Protein AF-A7IBQ9-F1 (afdb_monomer_lite)

Structure (mmCIF, N/CA/C/O backbone):
data_AF-A7IBQ9-F1
#
_entry.id   AF-A7IBQ9-F1
#
loop_
_atom_site.group_PDB
_atom_site.id
_atom_site.type_symbol
_atom_site.label_atom_id
_atom_site.label_alt_id
_atom_site.label_comp_id
_atom_site.label_asym_id
_atom_site.label_entity_id
_atom_site.label_seq_id
_atom_site.pdbx_PDB_ins_code
_atom_site.Cartn_x
_atom_site.Cartn_y
_atom_site.Cartn_z
_atom_site.occupancy
_atom_site.B_iso_or_equiv
_atom_site.auth_seq_id
_atom_site.auth_comp_id
_atom_site.auth_asym_id
_atom_site.auth_atom_id
_atom_site.pdbx_PDB_model_num
ATOM 1 N N . MET A 1 1 ? 48.122 -5.321 -41.536 1.00 44.50 1 MET A N 1
ATOM 2 C CA . MET A 1 1 ? 48.144 -4.633 -40.229 1.00 44.50 1 MET A CA 1
ATOM 3 C C . MET A 1 1 ? 46.716 -4.186 -39.978 1.00 44.50 1 MET A C 1
ATOM 5 O O . MET A 1 1 ? 46.151 -3.542 -40.849 1.00 44.50 1 MET A O 1
ATOM 9 N N . ASP A 1 2 ? 46.126 -4.739 -38.922 1.00 44.38 2 ASP A N 1
ATOM 10 C CA . ASP A 1 2 ? 44.748 -5.237 -38.768 1.00 44.38 2 ASP A CA 1
ATOM 11 C C . ASP A 1 2 ? 43.570 -4.507 -39.445 1.00 44.38 2 ASP A C 1
ATOM 13 O O . ASP A 1 2 ? 43.235 -3.382 -39.068 1.00 44.38 2 ASP A O 1
ATOM 17 N N . PRO A 1 3 ? 42.835 -5.186 -40.353 1.00 57.09 3 PRO A N 1
ATOM 18 C CA . PRO A 1 3 ? 41.491 -4.785 -40.721 1.00 57.09 3 PRO A CA 1
ATOM 19 C C . PRO A 1 3 ? 40.514 -5.383 -39.701 1.00 57.09 3 PRO A C 1
ATOM 21 O O . PRO A 1 3 ? 40.408 -6.597 -39.575 1.00 57.09 3 PRO A O 1
ATOM 24 N N . LEU A 1 4 ? 39.765 -4.533 -39.000 1.00 60.59 4 LEU A N 1
ATOM 25 C CA . LEU A 1 4 ? 38.590 -4.942 -38.224 1.00 60.59 4 LEU A CA 1
ATOM 26 C C . LEU A 1 4 ? 38.891 -5.965 -37.110 1.00 60.59 4 LEU A C 1
ATOM 28 O O . LEU A 1 4 ? 38.567 -7.147 -37.216 1.00 60.59 4 LEU A O 1
ATOM 32 N N . ASN A 1 5 ? 39.341 -5.480 -35.949 1.00 50.34 5 ASN A N 1
ATOM 33 C CA . ASN A 1 5 ? 39.143 -6.188 -34.676 1.00 50.34 5 ASN A CA 1
ATOM 34 C C . ASN A 1 5 ? 37.650 -6.126 -34.266 1.00 50.34 5 ASN A C 1
ATOM 36 O O . ASN A 1 5 ? 37.269 -5.581 -33.233 1.00 50.34 5 ASN A O 1
ATOM 40 N N . GLY A 1 6 ? 36.782 -6.588 -35.169 1.00 57.09 6 GLY A N 1
ATOM 41 C CA . GLY A 1 6 ? 35.335 -6.484 -35.134 1.00 57.09 6 GLY A CA 1
ATOM 42 C C . GLY A 1 6 ? 34.716 -7.800 -34.703 1.00 57.09 6 GLY A C 1
ATOM 43 O O . GLY A 1 6 ? 34.152 -8.525 -35.517 1.00 57.09 6 GLY A O 1
ATOM 44 N N . ARG A 1 7 ? 34.736 -8.089 -33.401 1.00 61.66 7 ARG A N 1
ATOM 45 C CA . ARG A 1 7 ? 33.701 -8.954 -32.820 1.00 61.66 7 ARG A CA 1
ATOM 46 C C . ARG A 1 7 ? 32.434 -8.117 -32.647 1.00 61.66 7 ARG A C 1
ATOM 48 O O . ARG A 1 7 ? 32.064 -7.746 -31.539 1.00 61.66 7 ARG A O 1
ATOM 55 N N . GLY A 1 8 ? 31.816 -7.759 -33.774 1.00 65.25 8 GLY A N 1
ATOM 56 C CA . GLY A 1 8 ? 30.496 -7.144 -33.790 1.00 65.25 8 GLY A CA 1
ATOM 57 C C . GLY A 1 8 ? 29.511 -8.100 -33.131 1.00 65.25 8 GLY A C 1
ATOM 58 O O . GLY A 1 8 ? 29.434 -9.270 -33.508 1.00 65.25 8 GLY A O 1
ATOM 59 N N . PHE A 1 9 ? 28.799 -7.623 -32.114 1.00 71.69 9 PHE A N 1
ATOM 60 C CA . PHE A 1 9 ? 27.733 -8.400 -31.496 1.00 71.69 9 PHE A CA 1
ATOM 61 C C . PHE A 1 9 ? 26.733 -8.803 -32.595 1.00 71.69 9 PHE A C 1
ATOM 63 O O . PHE A 1 9 ? 26.323 -7.936 -33.374 1.00 71.69 9 PHE A O 1
ATOM 70 N N . PRO A 1 10 ? 26.353 -10.087 -32.718 1.00 87.06 10 PRO A N 1
ATOM 71 C CA . PRO A 1 10 ? 25.441 -10.500 -33.773 1.00 87.06 10 PRO A CA 1
ATOM 72 C C . PRO A 1 10 ? 24.118 -9.749 -33.614 1.00 87.06 10 PRO A C 1
ATOM 74 O O . PRO A 1 10 ? 23.557 -9.740 -32.519 1.00 87.06 10 PRO A O 1
ATOM 77 N N . LEU A 1 11 ? 23.581 -9.174 -34.697 1.00 80.00 11 LEU A N 1
ATOM 78 C CA . LEU A 1 11 ? 22.318 -8.422 -34.658 1.00 80.00 11 LEU A CA 1
ATOM 79 C C . LEU A 1 11 ? 21.188 -9.258 -34.023 1.00 80.00 11 LEU A C 1
ATOM 81 O O . LEU A 1 11 ? 20.440 -8.768 -33.188 1.00 80.00 11 LEU A O 1
ATOM 85 N N . ARG A 1 12 ? 21.141 -10.565 -34.321 1.00 86.62 12 ARG A N 1
ATOM 86 C CA . ARG A 1 12 ? 20.205 -11.523 -33.700 1.00 86.62 12 ARG A CA 1
ATOM 87 C C . ARG A 1 12 ? 20.360 -11.635 -32.178 1.00 86.62 12 ARG A C 1
ATOM 89 O O . ARG A 1 12 ? 19.365 -11.776 -31.480 1.00 86.62 12 ARG A O 1
ATOM 96 N N . LEU A 1 13 ? 21.590 -11.571 -31.671 1.00 86.81 13 LEU A N 1
ATOM 97 C CA . LEU A 1 13 ? 21.883 -11.656 -30.239 1.00 86.81 13 LEU A CA 1
ATOM 98 C C . LEU A 1 13 ? 21.549 -10.336 -29.527 1.00 86.81 13 LEU A C 1
ATOM 100 O O . LEU A 1 13 ? 21.067 -10.353 -28.400 1.00 86.81 13 LEU A O 1
ATOM 104 N N . PHE A 1 14 ? 21.742 -9.203 -30.207 1.00 84.81 14 PHE A N 1
ATOM 105 C CA . PHE A 1 14 ? 21.322 -7.886 -29.726 1.00 84.81 14 PHE A CA 1
ATOM 106 C C . PHE A 1 14 ? 19.791 -7.755 -29.647 1.00 84.81 14 PHE A C 1
ATOM 108 O O . PHE A 1 14 ? 19.277 -7.326 -28.617 1.00 84.81 14 PHE A O 1
ATOM 115 N N . LEU A 1 15 ? 19.053 -8.192 -30.677 1.00 85.81 15 LEU A N 1
ATOM 116 C CA . LEU A 1 15 ? 17.583 -8.222 -30.637 1.00 85.81 15 LEU A CA 1
ATOM 117 C C . LEU A 1 15 ? 17.058 -9.132 -29.513 1.00 85.81 15 LEU A C 1
ATOM 119 O O . LEU A 1 15 ? 16.217 -8.698 -28.732 1.00 85.81 15 LEU A O 1
ATOM 123 N N . ALA A 1 16 ? 17.601 -10.346 -29.364 1.00 89.31 16 ALA A N 1
ATOM 124 C CA . ALA A 1 16 ? 17.206 -1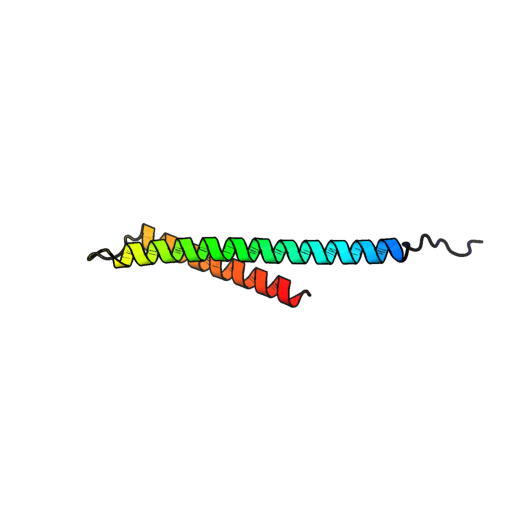1.256 -28.283 1.00 89.31 16 ALA A CA 1
ATOM 125 C C . ALA A 1 16 ? 17.491 -10.678 -26.881 1.00 89.31 16 ALA A C 1
ATOM 127 O O . ALA A 1 16 ? 16.707 -10.872 -25.952 1.00 89.31 16 ALA A O 1
ATOM 128 N N . PHE A 1 17 ? 18.595 -9.941 -26.719 1.00 84.44 17 PHE A N 1
ATOM 129 C CA . PHE A 1 17 ? 18.910 -9.239 -25.475 1.00 84.44 17 PHE A CA 1
ATOM 130 C C . PHE A 1 17 ? 17.902 -8.124 -25.161 1.00 84.44 17 PHE A C 1
ATOM 132 O O . PHE A 1 17 ? 17.480 -7.988 -24.011 1.00 84.44 17 PHE A O 1
ATOM 139 N N . LEU A 1 18 ? 17.486 -7.346 -26.165 1.00 85.56 18 LEU A N 1
ATOM 140 C CA . LEU A 1 18 ? 16.456 -6.322 -25.988 1.00 85.56 18 LEU A CA 1
ATOM 141 C C . LEU A 1 18 ? 15.108 -6.942 -25.609 1.00 85.56 18 LEU A C 1
ATOM 143 O O . LEU A 1 18 ? 14.512 -6.511 -24.628 1.00 85.56 18 LEU A O 1
ATOM 147 N N . GLU A 1 19 ? 14.674 -7.999 -26.298 1.00 87.50 19 GLU A N 1
ATOM 148 C CA . GLU A 1 19 ? 13.445 -8.727 -25.951 1.00 87.50 19 GLU A CA 1
ATOM 149 C C . GLU A 1 19 ? 13.478 -9.275 -24.519 1.00 87.50 19 GLU A C 1
ATOM 151 O O . GLU A 1 19 ? 12.487 -9.191 -23.791 1.00 87.50 19 GLU A O 1
ATOM 156 N N . PHE A 1 20 ? 14.623 -9.817 -24.090 1.00 87.69 20 PHE A N 1
ATOM 157 C CA . PHE A 1 20 ? 14.812 -10.276 -22.717 1.00 87.69 20 PHE A CA 1
ATOM 158 C C . PHE A 1 20 ? 14.676 -9.127 -21.712 1.00 87.69 20 PHE A C 1
ATOM 160 O O . PHE A 1 20 ? 13.942 -9.258 -20.732 1.00 87.69 20 PHE A O 1
ATOM 167 N N . LYS A 1 21 ? 15.327 -7.982 -21.965 1.00 82.19 21 LYS A N 1
ATOM 168 C CA . LYS A 1 21 ? 15.191 -6.791 -21.115 1.00 82.19 21 LYS A CA 1
ATOM 169 C C . LYS A 1 21 ? 13.742 -6.316 -21.029 1.00 82.19 21 LYS A C 1
ATOM 171 O O . LYS A 1 21 ? 13.281 -6.020 -19.931 1.00 82.19 21 LYS A O 1
ATOM 176 N N . THR A 1 22 ? 13.022 -6.282 -22.149 1.00 85.50 22 THR A N 1
ATOM 177 C CA . THR A 1 22 ? 11.609 -5.886 -22.175 1.00 85.50 22 THR A CA 1
ATOM 178 C C . THR A 1 22 ? 10.748 -6.835 -21.343 1.00 85.50 22 THR A C 1
ATOM 180 O O . THR A 1 22 ? 9.947 -6.371 -20.537 1.00 85.50 22 THR A O 1
ATOM 183 N N . LYS A 1 23 ? 10.951 -8.156 -21.454 1.00 84.75 23 LYS A N 1
ATOM 184 C CA . LYS A 1 23 ? 10.230 -9.144 -20.631 1.00 84.75 23 LYS A CA 1
ATOM 185 C C . LYS A 1 23 ? 10.513 -8.990 -19.137 1.00 84.75 23 LYS A C 1
ATOM 187 O O . LYS A 1 23 ? 9.596 -9.105 -18.334 1.00 84.75 23 LYS A O 1
ATOM 192 N N . MET A 1 24 ? 11.760 -8.718 -18.755 1.00 82.31 24 MET A N 1
ATOM 193 C CA . MET A 1 24 ? 12.116 -8.495 -17.348 1.00 82.31 24 MET A CA 1
ATOM 194 C C . MET A 1 24 ? 11.486 -7.216 -16.786 1.00 82.31 24 MET A C 1
ATOM 196 O O . MET A 1 24 ? 10.969 -7.245 -15.676 1.00 82.31 24 MET A O 1
ATOM 200 N N . ALA A 1 25 ? 11.452 -6.127 -17.560 1.00 81.44 25 ALA A N 1
ATOM 201 C CA . ALA A 1 25 ? 10.764 -4.897 -17.159 1.00 81.44 25 ALA A CA 1
ATOM 202 C C . ALA A 1 25 ? 9.237 -5.086 -17.049 1.00 81.44 25 ALA A C 1
ATOM 204 O O . ALA A 1 25 ? 8.596 -4.510 -16.172 1.00 81.44 25 ALA A O 1
ATOM 205 N N . GLN A 1 26 ? 8.644 -5.916 -17.916 1.00 81.75 26 GLN A N 1
ATOM 206 C CA . GLN A 1 26 ? 7.235 -6.323 -17.823 1.00 81.7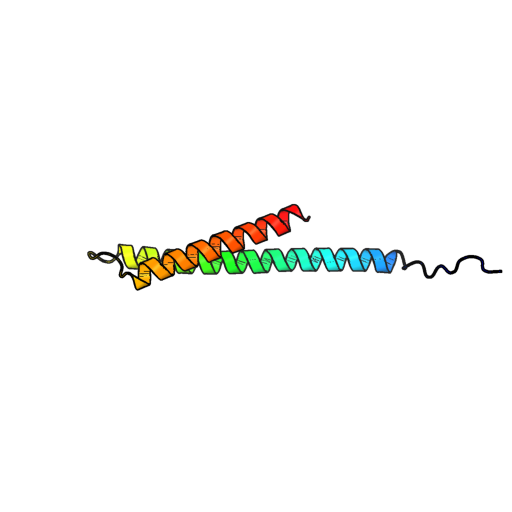5 26 GLN A CA 1
ATOM 207 C C . GLN A 1 26 ? 6.949 -7.138 -16.564 1.00 81.75 26 GLN A C 1
ATOM 209 O O . GLN A 1 26 ? 5.969 -6.873 -15.872 1.00 81.75 26 GLN A O 1
ATOM 214 N N . GLN A 1 27 ? 7.827 -8.087 -16.238 1.00 87.12 27 GLN A N 1
ATOM 215 C CA . GLN A 1 27 ? 7.693 -8.886 -15.026 1.00 87.12 27 GLN A CA 1
ATOM 216 C C . GLN A 1 27 ? 7.821 -8.026 -13.763 1.00 87.12 27 GLN A C 1
ATOM 218 O O . GLN A 1 27 ? 7.007 -8.163 -12.857 1.00 87.12 27 GLN A O 1
ATOM 223 N N . ALA A 1 28 ? 8.788 -7.105 -13.724 1.00 86.75 28 ALA A N 1
ATOM 224 C CA . ALA A 1 28 ? 8.992 -6.218 -12.582 1.00 86.75 28 ALA A CA 1
ATOM 225 C C . ALA A 1 28 ? 7.761 -5.341 -12.294 1.00 86.75 28 ALA A C 1
ATOM 227 O O . ALA A 1 28 ? 7.333 -5.241 -11.147 1.00 86.75 28 ALA A O 1
ATOM 228 N N . GLU A 1 29 ? 7.141 -4.757 -13.321 1.00 90.12 29 GLU A N 1
ATOM 229 C CA . GLU A 1 29 ? 5.905 -3.981 -13.149 1.00 90.12 29 GLU A CA 1
ATOM 230 C C . GLU A 1 29 ? 4.740 -4.853 -12.654 1.00 90.12 29 GLU A C 1
ATOM 232 O O . GLU A 1 29 ? 4.003 -4.440 -11.758 1.00 90.12 29 GLU A O 1
ATOM 237 N N . ALA A 1 30 ? 4.588 -6.072 -13.184 1.00 91.69 30 ALA A N 1
ATOM 238 C CA . ALA A 1 30 ? 3.554 -7.001 -12.730 1.00 91.69 30 ALA A CA 1
ATOM 239 C C . ALA A 1 30 ? 3.741 -7.387 -11.250 1.00 91.69 30 ALA A C 1
ATOM 241 O O . ALA A 1 30 ? 2.776 -7.405 -10.479 1.00 91.69 30 ALA A O 1
ATOM 242 N N . ASP A 1 31 ? 4.984 -7.634 -10.833 1.00 95.19 31 ASP A N 1
ATOM 243 C CA . ASP A 1 31 ? 5.321 -7.961 -9.447 1.00 95.19 31 ASP A CA 1
ATOM 244 C C . ASP A 1 31 ? 5.045 -6.774 -8.507 1.00 95.19 31 ASP A C 1
ATOM 246 O O . ASP A 1 31 ? 4.472 -6.955 -7.425 1.00 95.19 31 ASP A O 1
ATOM 250 N N . LEU A 1 32 ? 5.391 -5.551 -8.929 1.00 96.94 32 LEU A N 1
ATOM 251 C CA . LEU A 1 32 ? 5.109 -4.321 -8.184 1.00 96.94 32 LEU A CA 1
ATOM 252 C C . LEU A 1 32 ? 3.602 -4.057 -8.066 1.00 96.94 32 LEU A C 1
ATOM 254 O O . LEU A 1 32 ? 3.121 -3.739 -6.978 1.00 96.94 32 LEU A O 1
ATOM 258 N N . SER A 1 33 ? 2.839 -4.247 -9.144 1.00 97.06 33 SER A N 1
ATOM 259 C CA . SER A 1 33 ? 1.376 -4.127 -9.127 1.00 97.06 33 SER A CA 1
ATOM 260 C C . SER A 1 33 ? 0.744 -5.137 -8.162 1.00 97.06 33 SER A C 1
ATOM 262 O O . SER A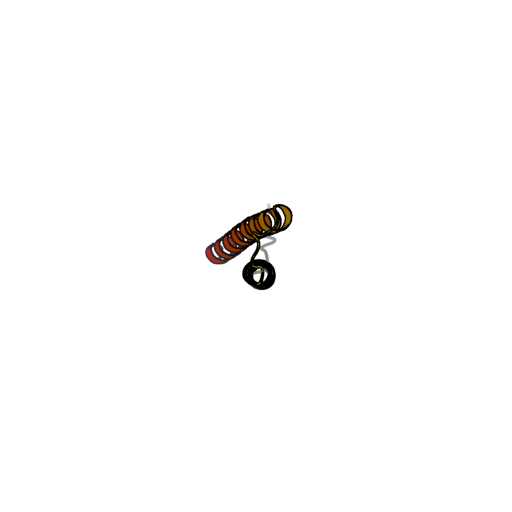 1 33 ? -0.074 -4.765 -7.320 1.00 97.06 33 SER A O 1
ATOM 264 N N . SER A 1 34 ? 1.206 -6.391 -8.181 1.00 98.00 34 SER A N 1
ATOM 265 C CA . SER A 1 34 ? 0.749 -7.420 -7.241 1.00 98.00 34 SER A CA 1
ATOM 266 C C . SER A 1 34 ? 1.107 -7.102 -5.781 1.00 98.00 34 SER A C 1
ATOM 268 O O . SER A 1 34 ? 0.359 -7.435 -4.854 1.00 98.00 34 SER A O 1
ATOM 270 N N . LEU A 1 35 ? 2.263 -6.481 -5.528 1.00 98.25 35 LEU A N 1
ATOM 271 C CA . LEU A 1 35 ? 2.617 -5.993 -4.195 1.00 98.25 35 LEU A CA 1
ATOM 272 C C . LEU A 1 35 ? 1.689 -4.857 -3.755 1.00 98.25 35 LEU A C 1
ATOM 274 O O . LEU A 1 35 ? 1.168 -4.908 -2.640 1.00 98.25 35 LEU A O 1
ATOM 278 N N . LEU A 1 36 ? 1.445 -3.882 -4.629 1.00 98.50 36 LEU A N 1
ATOM 279 C CA . LEU A 1 36 ? 0.588 -2.735 -4.349 1.00 98.50 36 LEU A CA 1
ATOM 280 C C . LEU A 1 36 ? -0.828 -3.166 -3.948 1.00 98.50 36 LEU A C 1
ATOM 282 O O . LEU A 1 36 ? -1.362 -2.670 -2.954 1.00 98.50 36 LEU A O 1
ATOM 286 N N . ASP A 1 37 ? -1.406 -4.131 -4.661 1.00 98.62 37 ASP A N 1
ATOM 287 C CA . ASP A 1 37 ? -2.732 -4.667 -4.350 1.00 98.62 37 ASP A CA 1
ATOM 288 C C . ASP A 1 37 ? -2.788 -5.284 -2.949 1.00 98.62 37 ASP A C 1
ATOM 290 O O . ASP A 1 37 ? -3.713 -5.015 -2.177 1.00 98.62 37 ASP A O 1
ATOM 294 N N . ARG A 1 38 ? -1.768 -6.067 -2.576 1.00 98.62 38 ARG A N 1
ATOM 295 C CA . ARG A 1 38 ? -1.675 -6.673 -1.238 1.00 98.62 38 ARG A CA 1
ATOM 296 C C . ARG A 1 38 ? -1.514 -5.621 -0.142 1.00 98.62 38 ARG A C 1
ATOM 298 O O . ARG A 1 38 ? -2.137 -5.751 0.911 1.00 98.62 38 ARG A O 1
ATOM 305 N N . LEU A 1 39 ? -0.721 -4.575 -0.381 1.00 98.69 39 LEU A N 1
ATOM 306 C CA . LEU A 1 39 ? -0.543 -3.472 0.569 1.00 98.69 39 LEU A CA 1
ATOM 307 C C . LEU A 1 39 ? -1.848 -2.689 0.771 1.00 98.69 39 LEU A C 1
ATOM 309 O O . LEU A 1 39 ? -2.261 -2.466 1.911 1.00 98.69 39 LEU A O 1
ATOM 313 N N . LYS A 1 40 ? -2.541 -2.337 -0.320 1.00 98.56 40 LYS A N 1
ATOM 314 C CA . LYS A 1 40 ? -3.838 -1.643 -0.278 1.00 98.56 40 LYS A CA 1
ATOM 315 C C . LYS A 1 40 ? -4.918 -2.483 0.397 1.00 98.56 40 LYS A C 1
ATOM 317 O O . LYS A 1 40 ? -5.706 -1.947 1.174 1.00 98.56 40 LYS A O 1
ATOM 322 N N . ALA A 1 41 ? -4.947 -3.792 0.142 1.00 98.62 41 ALA A N 1
ATOM 323 C CA . ALA A 1 41 ? -5.854 -4.708 0.827 1.00 98.62 41 ALA A CA 1
ATOM 324 C C . ALA A 1 41 ? -5.595 -4.721 2.342 1.00 98.62 41 ALA A C 1
ATOM 326 O O . ALA A 1 41 ? -6.521 -4.507 3.121 1.00 98.62 41 ALA A O 1
ATOM 327 N N . ALA A 1 42 ? -4.333 -4.859 2.763 1.00 98.44 42 ALA A N 1
ATOM 328 C CA . ALA A 1 42 ? -3.968 -4.849 4.178 1.00 98.44 42 ALA A CA 1
ATOM 329 C C . ALA A 1 42 ? -4.320 -3.520 4.876 1.00 98.44 42 ALA A C 1
ATOM 331 O O . ALA A 1 42 ? -4.836 -3.527 5.995 1.00 98.44 42 ALA A O 1
ATOM 332 N N . GLN A 1 43 ? -4.077 -2.379 4.221 1.00 98.56 43 GLN A N 1
ATOM 333 C CA . GLN A 1 43 ? -4.448 -1.065 4.752 1.00 98.56 43 GLN A CA 1
ATOM 334 C C . GLN A 1 43 ? -5.972 -0.937 4.882 1.00 98.56 43 GLN A C 1
ATOM 336 O O . GLN A 1 43 ? -6.468 -0.538 5.937 1.00 98.56 43 GLN A O 1
ATOM 341 N N . ARG A 1 44 ? -6.721 -1.326 3.839 1.00 98.31 44 ARG A N 1
ATOM 342 C CA . ARG A 1 44 ? -8.190 -1.325 3.845 1.00 98.31 44 ARG A CA 1
ATOM 343 C C . ARG A 1 44 ? -8.735 -2.162 4.998 1.00 98.31 44 ARG A C 1
ATOM 345 O O . ARG A 1 44 ? -9.622 -1.691 5.704 1.00 98.31 44 ARG A O 1
ATOM 352 N N . ASP A 1 45 ? -8.203 -3.359 5.220 1.00 98.19 45 ASP A N 1
ATOM 353 C CA . ASP A 1 45 ? -8.658 -4.240 6.297 1.00 98.19 45 ASP A CA 1
ATOM 354 C C . ASP A 1 45 ? -8.435 -3.622 7.684 1.00 98.19 45 ASP A C 1
ATOM 356 O O . ASP A 1 45 ? -9.319 -3.701 8.544 1.00 98.19 45 ASP A O 1
ATOM 360 N N . LEU A 1 46 ? -7.299 -2.950 7.906 1.00 97.31 46 LEU A N 1
ATOM 361 C CA . LEU A 1 46 ? -7.035 -2.228 9.156 1.00 97.31 46 LEU A CA 1
ATOM 362 C C . LEU A 1 46 ? -8.005 -1.063 9.356 1.00 97.31 46 LEU A C 1
ATOM 364 O O . L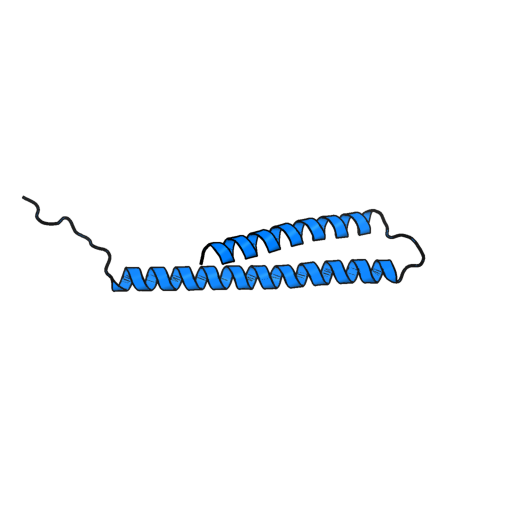EU A 1 46 ? -8.582 -0.934 10.435 1.00 97.31 46 LEU A O 1
ATOM 368 N N . VAL A 1 47 ? -8.234 -0.255 8.320 1.00 96.69 47 VAL A N 1
ATOM 369 C CA . VAL A 1 47 ? -9.162 0.885 8.376 1.00 96.69 47 VAL A CA 1
ATOM 370 C C . VAL A 1 47 ? -10.600 0.414 8.608 1.00 96.69 47 VAL A C 1
ATOM 372 O O . VAL A 1 47 ? -11.310 0.978 9.438 1.00 96.69 47 VAL A O 1
ATOM 375 N N . LEU A 1 48 ? -11.033 -0.659 7.944 1.00 97.50 48 LEU A N 1
ATOM 376 C CA . LEU A 1 48 ? -12.355 -1.250 8.166 1.00 97.50 48 LEU A CA 1
ATOM 377 C C . LEU A 1 48 ? -12.487 -1.862 9.564 1.00 97.50 48 LEU A C 1
ATOM 379 O O . LEU A 1 48 ? -13.566 -1.819 10.151 1.00 97.50 48 LEU A O 1
ATOM 383 N N . THR A 1 49 ? -11.411 -2.425 10.111 1.00 95.56 49 THR A N 1
ATOM 384 C CA . THR A 1 49 ? -11.389 -2.929 11.491 1.00 95.56 49 THR A CA 1
ATOM 385 C C . THR A 1 49 ? -11.515 -1.784 12.493 1.00 95.56 49 THR A C 1
ATOM 387 O O . THR A 1 49 ? -12.345 -1.862 13.395 1.00 95.56 49 THR A O 1
ATOM 390 N N . ALA A 1 50 ? -10.762 -0.698 12.297 1.00 94.75 50 ALA A N 1
ATOM 391 C CA . ALA A 1 50 ? -10.883 0.533 13.073 1.00 94.75 50 ALA A CA 1
ATOM 392 C C . ALA A 1 50 ? -12.310 1.099 13.033 1.00 94.75 50 ALA A C 1
ATOM 394 O O . ALA A 1 50 ? -12.869 1.426 14.075 1.00 94.75 50 ALA A O 1
ATOM 395 N N . ALA A 1 51 ? -12.926 1.151 11.849 1.00 95.31 51 ALA A N 1
ATOM 396 C CA . ALA A 1 51 ? -14.268 1.701 11.659 1.00 95.31 51 ALA A CA 1
ATOM 397 C C . ALA A 1 51 ? -15.382 0.899 12.359 1.00 95.31 51 ALA A C 1
ATOM 399 O O . ALA A 1 51 ? -16.448 1.444 12.632 1.00 95.31 51 ALA A O 1
ATOM 400 N N . LYS A 1 52 ? -15.161 -0.391 12.649 1.00 95.25 52 LYS A N 1
ATOM 401 C CA . LYS A 1 52 ? -16.114 -1.228 13.404 1.00 95.25 52 LYS A CA 1
ATOM 402 C C . LYS A 1 52 ? -16.074 -0.966 14.912 1.00 95.25 52 LYS A C 1
ATOM 404 O O . LYS A 1 52 ? -16.987 -1.386 15.618 1.00 95.25 52 LYS A O 1
ATOM 409 N N . SER A 1 53 ? -15.019 -0.325 15.409 1.00 92.00 53 SER A N 1
ATOM 410 C CA . SER A 1 53 ? -14.868 0.018 16.820 1.00 92.00 53 SER A CA 1
ATOM 411 C C . SER A 1 53 ? -15.570 1.341 17.129 1.00 92.00 53 SER A C 1
ATOM 413 O O . SER A 1 53 ? -15.466 2.305 16.378 1.00 92.00 53 SER A O 1
ATOM 415 N N . THR A 1 54 ? -16.252 1.414 18.271 1.00 87.88 54 THR A N 1
ATOM 416 C CA . THR A 1 54 ? -16.770 2.674 18.835 1.00 87.88 54 THR A CA 1
ATOM 417 C C . THR A 1 54 ? -15.692 3.500 19.538 1.00 87.88 54 THR A C 1
ATOM 419 O O . THR A 1 54 ? -15.899 4.683 19.799 1.00 87.88 54 THR A O 1
ATOM 422 N N . ALA A 1 55 ? -14.546 2.892 19.848 1.00 91.31 55 ALA A N 1
ATOM 423 C CA . ALA A 1 55 ? -13.372 3.565 20.387 1.00 91.31 55 ALA A CA 1
ATOM 424 C C . ALA A 1 55 ? -12.377 3.917 19.274 1.00 91.31 55 ALA A C 1
ATOM 426 O O . ALA A 1 55 ? -12.326 3.239 18.244 1.00 91.31 55 ALA A O 1
ATOM 427 N N . LEU A 1 56 ? -11.550 4.938 19.521 1.00 93.31 56 LEU A N 1
ATOM 428 C CA . LEU A 1 56 ? -10.461 5.314 18.621 1.00 93.31 56 LEU A CA 1
ATOM 429 C C . LEU A 1 56 ? -9.492 4.138 18.383 1.00 93.31 56 LEU A C 1
ATOM 431 O O . LEU A 1 56 ? -9.288 3.319 19.286 1.00 93.31 56 LEU A O 1
ATOM 435 N N . PRO A 1 57 ? -8.867 4.061 17.194 1.00 94.19 57 PRO A N 1
ATOM 436 C CA . PRO A 1 57 ? -7.824 3.079 16.923 1.00 94.19 57 PRO A CA 1
ATOM 437 C C . PRO A 1 57 ? -6.655 3.248 17.894 1.00 94.19 57 PRO A C 1
ATOM 439 O O . PRO A 1 57 ? -6.313 4.366 18.276 1.00 94.19 57 PRO A O 1
ATOM 442 N N . SER A 1 58 ? -6.012 2.142 18.266 1.00 96.25 58 SER A N 1
ATOM 443 C CA . SER A 1 58 ? -4.806 2.205 19.091 1.00 96.25 58 SER A CA 1
ATOM 444 C C . SER A 1 58 ? -3.648 2.862 18.338 1.00 96.25 58 SER A C 1
ATOM 446 O O . SER A 1 58 ? -3.553 2.750 17.113 1.00 96.25 58 SER A O 1
ATOM 448 N N . ASP A 1 59 ? -2.704 3.459 19.068 1.00 96.75 59 ASP A N 1
ATOM 449 C CA . ASP A 1 59 ? -1.493 4.056 18.482 1.00 96.75 59 ASP A CA 1
ATOM 450 C C . ASP A 1 59 ? -0.726 3.066 17.597 1.00 96.75 59 ASP A C 1
ATOM 452 O O . ASP A 1 59 ? -0.223 3.422 16.535 1.00 96.75 59 ASP A O 1
ATOM 456 N N . GLY A 1 60 ? -0.682 1.790 17.996 1.00 96.88 60 GLY A N 1
ATOM 457 C CA . GLY A 1 60 ? -0.068 0.732 17.193 1.00 96.88 60 GLY A CA 1
ATOM 458 C C . GLY A 1 60 ? -0.788 0.495 15.862 1.00 96.88 60 GLY A C 1
ATOM 459 O O . GLY A 1 60 ? -0.136 0.265 14.845 1.00 96.88 60 GLY A O 1
ATOM 460 N N . MET A 1 61 ? -2.122 0.583 15.844 1.00 96.69 61 MET A N 1
ATOM 461 C CA . MET A 1 61 ? -2.904 0.481 14.611 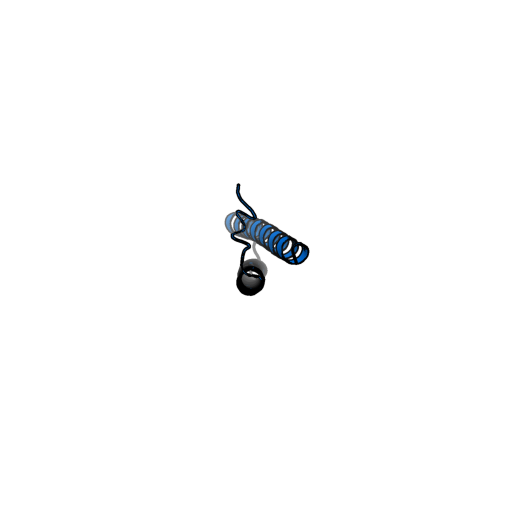1.00 96.69 61 MET A CA 1
ATOM 462 C C . MET A 1 61 ? -2.687 1.704 13.715 1.00 96.69 61 MET A C 1
ATOM 464 O O . MET A 1 61 ? -2.440 1.530 12.524 1.00 96.69 61 MET A O 1
ATOM 468 N N . LEU A 1 62 ? -2.712 2.916 14.282 1.00 97.44 62 LEU A N 1
ATOM 469 C CA . LEU A 1 62 ? -2.438 4.155 13.544 1.00 97.44 62 LEU A CA 1
ATOM 470 C C . LEU A 1 62 ? -1.034 4.146 12.932 1.00 97.44 62 LEU A C 1
ATOM 472 O O . LEU A 1 62 ? -0.870 4.436 11.749 1.00 97.44 62 LEU A O 1
ATOM 476 N N . ARG A 1 63 ? -0.027 3.727 13.705 1.00 98.12 63 ARG A N 1
ATOM 477 C CA . ARG A 1 63 ? 1.348 3.577 13.223 1.00 98.12 63 ARG A CA 1
ATOM 478 C C . ARG A 1 63 ? 1.441 2.581 12.069 1.00 98.12 63 ARG A C 1
ATOM 480 O O . ARG A 1 63 ? 2.063 2.888 11.060 1.00 98.12 63 ARG A O 1
ATOM 487 N N . LYS A 1 64 ? 0.791 1.420 12.185 1.00 98.00 64 LYS A N 1
ATOM 488 C CA . LYS A 1 64 ? 0.800 0.402 11.126 1.00 98.00 64 LYS A CA 1
ATOM 489 C C . LYS A 1 64 ? 0.131 0.894 9.839 1.00 98.00 64 LYS A C 1
ATOM 491 O O . LYS A 1 64 ? 0.602 0.571 8.753 1.00 98.00 64 LYS A O 1
ATOM 496 N N . ILE A 1 65 ? -0.948 1.673 9.949 1.00 97.88 65 ILE A N 1
ATOM 497 C CA . ILE A 1 65 ? -1.584 2.318 8.791 1.00 97.88 65 ILE A CA 1
ATOM 498 C C . ILE A 1 65 ? -0.604 3.295 8.132 1.00 97.88 65 ILE A C 1
ATOM 500 O O . ILE A 1 65 ? -0.402 3.206 6.926 1.00 97.88 65 ILE A O 1
ATOM 504 N N . SER A 1 66 ? 0.063 4.150 8.911 1.00 98.00 66 SER A N 1
ATOM 505 C CA . SER A 1 66 ? 1.043 5.107 8.379 1.00 98.00 66 SER A CA 1
ATOM 506 C C . SER A 1 66 ? 2.238 4.423 7.698 1.00 98.00 66 SER A C 1
ATOM 508 O O . SER A 1 66 ? 2.683 4.847 6.633 1.00 98.00 66 SER A O 1
ATOM 510 N N . GLU A 1 67 ? 2.737 3.325 8.268 1.00 98.50 67 GLU A N 1
ATOM 511 C CA . GLU A 1 67 ? 3.815 2.533 7.665 1.00 98.50 67 GLU A CA 1
ATOM 512 C C . GLU A 1 67 ? 3.378 1.914 6.323 1.00 98.50 67 GLU A C 1
ATOM 514 O O . GLU A 1 67 ? 4.145 1.920 5.357 1.00 98.50 67 GLU A O 1
ATOM 519 N N . LEU A 1 68 ? 2.130 1.434 6.231 1.00 98.62 68 LEU A N 1
ATOM 520 C CA . LEU A 1 68 ? 1.561 0.938 4.974 1.00 98.62 68 LEU A CA 1
ATOM 521 C C . LEU A 1 68 ? 1.391 2.052 3.938 1.00 98.62 68 LEU A C 1
ATOM 523 O O . LEU A 1 68 ? 1.686 1.816 2.771 1.00 98.62 68 LEU A O 1
ATOM 527 N N . GLU A 1 69 ? 0.969 3.252 4.338 1.00 98.50 69 GLU A N 1
ATOM 528 C CA . GLU A 1 69 ? 0.865 4.413 3.440 1.00 98.50 69 GLU A CA 1
ATOM 529 C C . GLU A 1 69 ? 2.213 4.763 2.807 1.00 98.50 69 GLU A C 1
ATOM 531 O O . GLU A 1 69 ? 2.293 4.948 1.593 1.00 98.50 69 GLU A O 1
ATOM 536 N N . GLY A 1 70 ? 3.287 4.769 3.603 1.00 98.38 70 GLY A N 1
ATOM 537 C CA . GLY A 1 70 ? 4.642 4.975 3.093 1.00 98.38 70 GLY A CA 1
ATOM 538 C C . GLY A 1 70 ? 5.074 3.890 2.102 1.00 98.38 70 GLY A C 1
ATOM 539 O O . GLY A 1 70 ? 5.628 4.196 1.046 1.00 98.38 70 GLY A O 1
ATOM 540 N N . ALA A 1 71 ? 4.783 2.622 2.406 1.00 98.56 71 ALA A N 1
ATOM 541 C CA . ALA A 1 71 ? 5.103 1.506 1.517 1.00 98.56 71 ALA A CA 1
ATOM 542 C C . ALA A 1 71 ? 4.299 1.546 0.203 1.00 98.56 71 ALA A C 1
ATOM 544 O O . ALA A 1 71 ? 4.844 1.254 -0.863 1.00 98.56 71 ALA A O 1
ATOM 545 N N . ILE A 1 72 ? 3.022 1.933 0.268 1.00 98.69 72 ILE A N 1
ATOM 546 C CA . ILE A 1 72 ? 2.147 2.121 -0.896 1.00 98.69 72 ILE A CA 1
ATOM 547 C C . ILE A 1 72 ? 2.709 3.226 -1.787 1.00 98.69 72 ILE A C 1
ATOM 549 O O . ILE A 1 72 ? 2.950 2.969 -2.962 1.00 98.69 72 ILE A O 1
ATOM 553 N N . ALA A 1 73 ? 3.002 4.400 -1.222 1.00 98.50 73 ALA A N 1
ATOM 554 C CA . ALA A 1 73 ? 3.545 5.529 -1.972 1.00 98.50 73 ALA A CA 1
ATOM 555 C C . ALA A 1 73 ? 4.880 5.182 -2.652 1.00 98.50 73 ALA A C 1
ATOM 557 O O . ALA A 1 73 ? 5.081 5.492 -3.824 1.00 98.50 73 ALA A O 1
ATOM 558 N N . ALA A 1 74 ? 5.775 4.481 -1.947 1.00 98.25 74 ALA A N 1
ATOM 559 C CA . ALA A 1 74 ? 7.035 4.017 -2.524 1.00 98.25 74 ALA A CA 1
ATOM 560 C C . ALA A 1 74 ? 6.820 3.016 -3.675 1.00 98.25 74 ALA A C 1
ATOM 562 O O . ALA A 1 74 ? 7.511 3.078 -4.688 1.00 98.25 74 ALA A O 1
ATOM 563 N N . THR A 1 75 ? 5.850 2.108 -3.542 1.00 98.12 75 THR A N 1
ATOM 564 C CA . THR A 1 75 ? 5.536 1.119 -4.586 1.00 98.12 75 THR A CA 1
ATOM 565 C C . THR A 1 75 ? 4.900 1.782 -5.809 1.00 98.12 75 THR A C 1
ATOM 567 O O . THR A 1 75 ? 5.261 1.456 -6.934 1.00 98.12 75 THR A O 1
ATOM 570 N N . GLU A 1 76 ? 3.988 2.735 -5.605 1.00 97.94 76 GLU A N 1
ATOM 571 C CA . GLU A 1 76 ? 3.376 3.521 -6.684 1.00 97.94 76 GLU A CA 1
ATOM 572 C C . GLU A 1 76 ? 4.423 4.337 -7.448 1.00 97.94 76 GLU A C 1
ATOM 574 O O . GLU A 1 76 ? 4.415 4.325 -8.679 1.00 97.94 76 GLU A O 1
ATOM 579 N N . ALA A 1 77 ? 5.367 4.964 -6.737 1.00 97.12 77 ALA A N 1
ATOM 580 C CA . ALA A 1 77 ? 6.480 5.679 -7.354 1.00 97.12 77 ALA A CA 1
ATOM 581 C C . ALA A 1 77 ? 7.340 4.751 -8.228 1.00 97.12 77 ALA A C 1
ATOM 583 O O . ALA A 1 77 ? 7.628 5.088 -9.372 1.00 97.12 77 ALA A O 1
ATOM 584 N N . LEU A 1 78 ? 7.680 3.552 -7.742 1.00 95.69 78 LEU A N 1
ATOM 585 C CA . LEU A 1 78 ? 8.447 2.580 -8.529 1.00 95.69 78 LEU A CA 1
ATOM 586 C C . LEU A 1 78 ? 7.690 2.079 -9.766 1.00 95.69 78 LEU A C 1
ATOM 588 O O . LEU A 1 78 ? 8.299 1.907 -10.817 1.00 95.69 78 LEU A O 1
ATOM 592 N N . ILE A 1 79 ? 6.374 1.863 -9.676 1.00 94.00 79 ILE A N 1
ATOM 593 C CA . ILE A 1 79 ? 5.556 1.499 -10.846 1.00 94.00 79 ILE A CA 1
ATOM 594 C C . ILE A 1 79 ? 5.591 2.622 -11.884 1.00 94.00 79 ILE A C 1
ATOM 596 O O . ILE A 1 79 ? 5.774 2.348 -13.067 1.00 94.00 79 ILE A O 1
ATOM 600 N N . GLN A 1 80 ? 5.449 3.877 -11.448 1.00 92.62 80 GLN A N 1
ATOM 601 C CA . GLN A 1 80 ? 5.533 5.027 -12.342 1.00 92.62 80 GLN A CA 1
ATOM 602 C C . GLN A 1 80 ? 6.915 5.124 -13.003 1.00 92.62 80 GLN A C 1
ATOM 604 O O . GLN A 1 80 ? 6.994 5.269 -14.219 1.00 92.62 80 GLN A O 1
ATOM 609 N N . GLU A 1 81 ? 7.998 4.971 -12.237 1.00 90.56 81 GLU A N 1
ATOM 610 C CA . GLU A 1 81 ? 9.364 4.971 -12.771 1.00 90.56 81 GLU A CA 1
ATOM 611 C C . GLU A 1 81 ? 9.591 3.868 -13.814 1.00 90.56 81 GLU A C 1
ATOM 613 O O . GLU A 1 81 ? 10.239 4.106 -14.832 1.00 90.56 81 GLU A O 1
ATOM 618 N N . GLU A 1 82 ? 9.075 2.659 -13.582 1.00 87.12 82 GLU A N 1
ATOM 619 C CA . GLU A 1 82 ? 9.187 1.554 -14.540 1.00 87.12 82 GLU A CA 1
ATOM 620 C C . GLU A 1 82 ? 8.286 1.748 -15.770 1.00 87.12 82 GLU A C 1
ATOM 622 O O . GLU A 1 82 ? 8.639 1.288 -16.858 1.00 87.12 82 GLU A O 1
ATOM 627 N N . GLY A 1 83 ? 7.164 2.458 -15.627 1.00 82.06 83 GLY A N 1
ATOM 628 C CA . GLY A 1 83 ? 6.320 2.897 -16.738 1.00 82.06 83 GLY A CA 1
ATOM 629 C C . GLY A 1 83 ? 7.006 3.944 -17.619 1.00 82.06 83 GLY A C 1
ATOM 630 O O . GLY A 1 83 ? 7.029 3.787 -18.837 1.00 82.06 83 GLY A O 1
ATOM 631 N N . ASP A 1 84 ? 7.634 4.954 -17.012 1.00 79.94 84 ASP A N 1
ATOM 632 C CA . ASP A 1 84 ? 8.342 6.041 -17.708 1.00 79.94 84 ASP A CA 1
ATOM 633 C C . ASP A 1 84 ? 9.631 5.569 -18.416 1.00 79.94 84 ASP A C 1
ATOM 635 O O . ASP A 1 84 ? 10.145 6.245 -19.309 1.00 79.94 84 ASP A O 1
ATOM 639 N N . ARG A 1 85 ? 10.182 4.408 -18.028 1.00 71.88 85 ARG A N 1
ATOM 640 C CA . ARG A 1 85 ? 11.378 3.795 -18.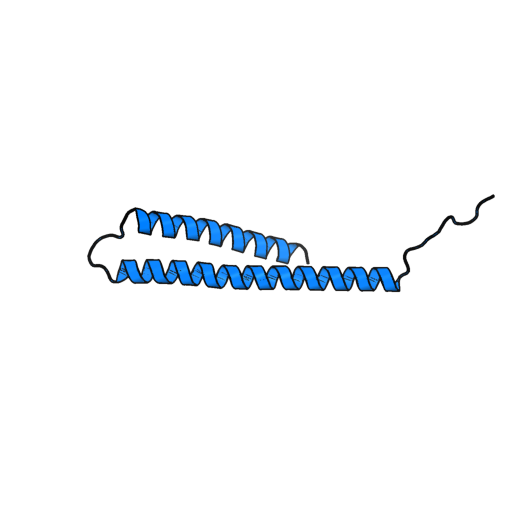643 1.00 71.88 85 ARG A CA 1
ATOM 641 C C . ARG A 1 85 ? 11.094 2.993 -19.921 1.00 71.88 85 ARG A C 1
ATOM 643 O O . ARG A 1 85 ? 12.054 2.499 -20.524 1.00 71.88 85 ARG A O 1
ATOM 650 N N . ARG A 1 86 ? 9.829 2.807 -20.303 1.00 60.44 86 ARG A N 1
ATOM 651 C CA . ARG A 1 86 ? 9.409 2.041 -21.492 1.00 60.44 86 ARG A CA 1
ATOM 652 C C . ARG A 1 86 ? 9.196 2.928 -22.706 1.00 60.44 86 ARG A C 1
ATOM 654 O O . ARG A 1 86 ? 9.516 2.432 -23.809 1.00 60.44 86 ARG A O 1
#

Radius of gyration: 23.03 Å; chains: 1; bounding box: 65×18×61 Å

Organism: Xanthobacter autotrophicus (strain ATCC BAA-1158 / Py2) (NCBI:txid78245)

Sequence (86 aa):
MDPLNGRGFPLRLFLAFLEFKTKMAQQAEADLSSLLDRLKAAQRDLVLTAAKSTALPSDGMLRKISELEGAIAATEALIQEEGDRR

Secondary structure (DSSP, 8-state):
--S----PPPHHHHHHHHHHHHHHHHHHHHHHHHHHHHHHHHHHHHHHHHHT-SSPPPHHHHHHHHHHHHHHHHHHHHHHHHHHT-

Foldseek 3Di:
DDDDPDPDPPPVNVVVVVVVVVVVLVVVLVVLVVVLVVLVVVLVVLVVVQVVDPDHDDPVSVVSNVVSVVVNVVSVVVSVVSVVVD

pLDDT: mean 88.66, std 13.15, range [44.38, 98.69]